Protein AF-A0A351V948-F1 (afdb_monomer_lite)

pLDDT: mean 96.99, std 3.3, range [75.75, 98.69]

Secondary structure (DSSP, 8-state):
----EEEEEEEETTEEEEEEEETTTEE-S--HHHHHHHHHHHHHTTSS-SS-EEE-S--

Structure (mmCIF, N/CA/C/O backbone):
data_AF-A0A351V948-F1
#
_entry.id   AF-A0A351V948-F1
#
loop_
_atom_site.group_PDB
_atom_site.id
_atom_site.type_symbol
_atom_site.label_atom_id
_atom_site.label_alt_id
_atom_site.label_comp_id
_atom_site.label_asym_id
_atom_site.label_entity_id
_atom_site.label_seq_id
_atom_site.pdbx_PDB_ins_code
_atom_site.Cartn_x
_atom_site.Cartn_y
_atom_site.Cartn_z
_atom_site.occupancy
_atom_site.B_iso_or_equiv
_atom_site.auth_seq_id
_atom_site.auth_comp_id
_atom_site.auth_asym_id
_atom_site.auth_atom_id
_atom_site.pdbx_PDB_model_num
ATOM 1 N N . LYS A 1 1 ? 5.000 -12.243 -17.356 1.00 75.75 1 LYS A N 1
ATOM 2 C CA . LYS A 1 1 ? 4.352 -11.094 -16.663 1.00 75.75 1 LYS A CA 1
ATOM 3 C C . LYS A 1 1 ? 5.228 -10.691 -15.472 1.00 75.75 1 LYS A C 1
ATOM 5 O O . LYS A 1 1 ? 5.900 -11.565 -14.950 1.00 75.75 1 LYS A O 1
ATOM 10 N N . ARG A 1 2 ? 5.281 -9.408 -15.092 1.00 91.12 2 ARG A N 1
ATOM 11 C CA . ARG A 1 2 ? 6.073 -8.884 -13.956 1.00 91.12 2 ARG A CA 1
ATOM 12 C C . ARG A 1 2 ? 5.193 -7.943 -13.114 1.00 91.12 2 ARG A C 1
ATOM 14 O O . ARG A 1 2 ? 4.333 -7.285 -13.705 1.00 91.12 2 ARG A O 1
ATOM 21 N N . THR A 1 3 ? 5.434 -7.850 -11.807 1.00 95.31 3 THR A N 1
ATOM 22 C CA . THR A 1 3 ? 4.679 -7.016 -10.849 1.00 95.31 3 THR A CA 1
ATOM 23 C C . THR A 1 3 ? 5.624 -6.228 -9.941 1.00 95.31 3 THR A C 1
ATOM 25 O O . THR A 1 3 ? 6.800 -6.583 -9.850 1.00 95.31 3 THR A O 1
ATOM 28 N N . ASN A 1 4 ? 5.106 -5.176 -9.310 1.00 96.88 4 ASN A N 1
ATOM 29 C CA . ASN A 1 4 ? 5.712 -4.612 -8.107 1.00 96.88 4 ASN A CA 1
ATOM 30 C C . ASN A 1 4 ? 5.347 -5.507 -6.918 1.00 96.88 4 ASN A C 1
ATOM 32 O O . ASN A 1 4 ? 4.308 -6.179 -6.958 1.00 96.88 4 ASN A O 1
ATOM 36 N N . THR A 1 5 ? 6.213 -5.531 -5.913 1.00 97.88 5 THR A N 1
ATOM 37 C CA . THR A 1 5 ? 5.983 -6.271 -4.674 1.00 97.88 5 THR A CA 1
ATOM 38 C C . THR A 1 5 ? 6.305 -5.378 -3.489 1.00 97.88 5 THR A C 1
ATOM 40 O O . THR A 1 5 ? 7.451 -4.962 -3.311 1.00 97.88 5 THR A O 1
ATOM 43 N N . GLU A 1 6 ? 5.301 -5.118 -2.665 1.00 98.25 6 GLU A N 1
ATOM 44 C CA . GLU A 1 6 ? 5.415 -4.372 -1.421 1.00 98.25 6 GLU A CA 1
ATOM 45 C C . GLU A 1 6 ? 5.498 -5.339 -0.231 1.00 98.25 6 GLU A C 1
ATOM 47 O O . GLU A 1 6 ? 4.636 -6.195 -0.027 1.00 98.25 6 GLU A O 1
ATOM 52 N N . PHE A 1 7 ? 6.552 -5.208 0.569 1.00 98.19 7 PHE A N 1
ATOM 53 C CA . PHE A 1 7 ? 6.737 -5.945 1.815 1.00 98.19 7 PHE A CA 1
ATOM 5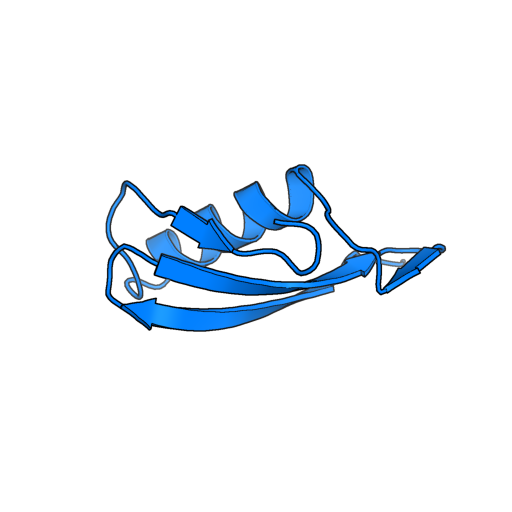4 C C . PHE A 1 7 ? 6.307 -5.050 2.971 1.00 98.19 7 PHE A C 1
ATOM 56 O O . PHE A 1 7 ? 6.980 -4.063 3.271 1.00 98.19 7 PHE A O 1
ATOM 63 N N . ALA A 1 8 ? 5.190 -5.390 3.610 1.00 98.12 8 ALA A N 1
ATOM 64 C CA . ALA A 1 8 ? 4.559 -4.571 4.637 1.00 98.12 8 ALA A CA 1
ATOM 65 C C . ALA A 1 8 ? 4.719 -5.175 6.039 1.00 98.12 8 ALA A C 1
ATOM 67 O O . ALA A 1 8 ? 4.497 -6.366 6.258 1.00 98.12 8 ALA A O 1
ATOM 68 N N . LYS A 1 9 ? 5.053 -4.323 7.008 1.00 98.56 9 LYS A N 1
ATOM 69 C CA . LYS A 1 9 ? 5.035 -4.602 8.443 1.00 98.56 9 LYS A CA 1
ATOM 70 C C . LYS A 1 9 ? 3.998 -3.693 9.094 1.00 98.56 9 LYS A C 1
ATOM 72 O O . LYS A 1 9 ? 4.192 -2.480 9.166 1.00 98.56 9 LYS A O 1
ATOM 77 N N . VAL A 1 10 ? 2.918 -4.285 9.589 1.00 98.38 10 VAL A N 1
ATOM 78 C CA . VAL A 1 10 ? 1.910 -3.568 10.381 1.00 98.38 10 VAL A CA 1
ATOM 79 C C . VAL A 1 10 ? 2.531 -3.213 11.730 1.00 98.38 10 VAL A C 1
ATOM 81 O O . VAL A 1 10 ? 3.032 -4.092 12.432 1.00 98.38 10 VAL A O 1
ATOM 84 N N . ILE A 1 11 ? 2.565 -1.921 12.055 1.00 98.56 11 ILE A N 1
ATOM 85 C CA . ILE A 1 11 ? 3.103 -1.412 13.323 1.00 98.56 11 ILE A CA 1
ATOM 86 C C . ILE A 1 11 ? 1.970 -1.275 14.338 1.00 98.56 11 ILE A C 1
ATOM 88 O O . ILE A 1 11 ? 2.084 -1.756 15.462 1.00 98.56 11 ILE A O 1
ATOM 92 N N . ASP A 1 12 ? 0.871 -0.661 13.909 1.00 98.50 12 ASP A N 1
ATOM 93 C CA . ASP A 1 12 ? -0.377 -0.511 14.648 1.00 98.50 12 ASP A CA 1
ATOM 94 C C . ASP A 1 12 ? -1.538 -0.349 13.650 1.00 98.50 12 ASP A C 1
ATOM 96 O O . ASP A 1 12 ? -1.347 -0.452 12.436 1.00 98.50 12 ASP A O 1
ATOM 100 N N . ARG A 1 13 ? -2.752 -0.103 14.154 1.00 98.38 13 ARG A N 1
ATOM 101 C CA . ARG A 1 13 ? -3.959 -0.001 13.322 1.00 98.38 13 ARG A CA 1
ATOM 102 C C . ARG A 1 13 ? -3.994 1.206 12.377 1.00 98.38 13 ARG A C 1
ATOM 104 O O . ARG A 1 13 ? -4.815 1.209 11.468 1.00 98.38 13 ARG A O 1
ATOM 111 N N . HIS A 1 14 ? -3.112 2.185 12.551 1.00 98.50 14 HIS A N 1
ATOM 112 C CA . HIS A 1 14 ? -3.028 3.391 11.727 1.00 98.50 14 HIS A CA 1
ATOM 113 C C . HIS A 1 14 ? -1.659 3.557 11.058 1.00 98.50 14 HIS A C 1
ATOM 115 O O . HIS A 1 14 ? -1.440 4.545 10.363 1.00 98.50 14 HIS A O 1
ATOM 121 N N . THR A 1 15 ? -0.725 2.615 11.240 1.00 98.62 15 THR A N 1
ATOM 122 C CA . THR A 1 15 ? 0.646 2.737 10.735 1.00 98.62 15 THR A CA 1
ATOM 123 C C . THR A 1 15 ? 1.164 1.429 10.150 1.00 98.62 15 THR A C 1
ATOM 125 O O . THR A 1 15 ? 1.262 0.403 10.830 1.00 98.62 15 THR A O 1
ATOM 128 N N . VAL A 1 16 ? 1.628 1.495 8.902 1.00 98.69 16 VAL A N 1
ATOM 129 C CA . VAL A 1 16 ? 2.324 0.404 8.212 1.00 98.69 16 VAL A CA 1
ATOM 130 C C . VAL A 1 16 ? 3.693 0.891 7.760 1.00 98.69 16 VAL A C 1
ATOM 132 O O . VAL A 1 16 ? 3.821 1.958 7.173 1.00 98.69 16 VAL A O 1
ATOM 135 N N . GLN A 1 17 ? 4.735 0.108 8.015 1.00 98.69 17 GLN A N 1
ATOM 136 C CA . GLN A 1 17 ? 6.051 0.326 7.421 1.00 98.69 17 GLN A CA 1
ATOM 137 C C . GLN A 1 17 ? 6.199 -0.586 6.207 1.00 98.69 17 GLN A C 1
ATOM 139 O O . GLN A 1 17 ? 5.915 -1.778 6.315 1.00 98.69 17 GLN A O 1
ATOM 144 N N . MET A 1 18 ? 6.666 -0.064 5.073 1.00 98.25 18 MET A N 1
ATOM 145 C CA . MET A 1 18 ? 6.848 -0.876 3.872 1.00 98.25 18 MET A CA 1
ATOM 146 C C . MET A 1 18 ? 8.200 -0.687 3.184 1.00 98.25 18 MET A C 1
ATOM 148 O O . MET A 1 18 ? 8.842 0.361 3.272 1.00 98.25 18 MET A O 1
ATOM 152 N N . ARG A 1 19 ? 8.606 -1.725 2.453 1.00 98.25 19 ARG A N 1
ATOM 153 C CA . ARG A 1 19 ? 9.695 -1.721 1.466 1.00 98.25 19 ARG A CA 1
ATOM 154 C C . ARG A 1 19 ? 9.124 -2.173 0.129 1.00 98.25 19 ARG A C 1
ATOM 156 O O . ARG A 1 19 ? 8.180 -2.959 0.110 1.00 98.25 19 ARG A O 1
ATOM 163 N N . VAL A 1 20 ? 9.688 -1.705 -0.978 1.00 98.19 20 VAL A N 1
ATOM 164 C CA . VAL A 1 20 ? 9.170 -2.014 -2.316 1.00 98.19 20 VAL A CA 1
ATOM 165 C C . VAL A 1 20 ? 10.257 -2.611 -3.194 1.00 98.19 20 VAL A C 1
ATOM 167 O O . VAL A 1 20 ? 11.393 -2.148 -3.187 1.00 98.19 20 VAL A O 1
ATOM 170 N N . TRP A 1 21 ? 9.888 -3.625 -3.971 1.00 98.00 21 TRP A N 1
ATOM 171 C CA . TRP A 1 21 ? 10.630 -4.069 -5.141 1.00 98.00 21 TRP A CA 1
ATOM 172 C C . TRP A 1 21 ? 9.839 -3.699 -6.394 1.00 98.00 21 TRP A C 1
ATOM 174 O O . TRP A 1 21 ? 8.825 -4.322 -6.721 1.00 98.00 21 TRP A O 1
ATOM 184 N N . GLU A 1 22 ? 10.293 -2.670 -7.100 1.00 95.50 22 GLU A N 1
ATOM 185 C CA . GLU A 1 22 ? 9.651 -2.187 -8.313 1.00 95.50 22 GLU A CA 1
ATOM 186 C C . GLU A 1 22 ? 10.082 -2.984 -9.541 1.00 95.50 22 GLU A C 1
ATOM 188 O O . GLU A 1 22 ? 11.258 -3.301 -9.769 1.00 95.50 22 GLU A O 1
ATOM 193 N N . ARG A 1 23 ? 9.106 -3.274 -10.400 1.00 95.38 23 ARG A N 1
ATOM 194 C CA .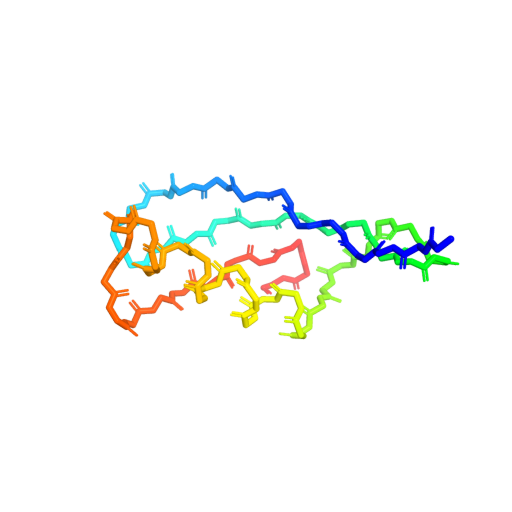 ARG A 1 23 ? 9.322 -3.972 -11.660 1.00 95.38 23 ARG A CA 1
ATOM 195 C C . ARG A 1 23 ? 10.337 -3.226 -12.524 1.00 95.38 23 ARG A C 1
ATOM 197 O O . ARG A 1 23 ? 10.017 -2.217 -13.141 1.00 95.38 23 ARG A O 1
ATOM 204 N N . GLY A 1 24 ? 11.503 -3.842 -12.700 1.00 93.94 24 GLY A N 1
ATOM 205 C CA . GLY A 1 24 ? 12.546 -3.339 -13.596 1.00 93.94 24 GLY A CA 1
ATOM 206 C C . GLY A 1 24 ? 13.477 -2.302 -12.969 1.00 93.94 24 GLY A C 1
ATOM 207 O O . GLY A 1 24 ? 14.451 -1.948 -13.622 1.00 93.94 24 GLY A O 1
ATOM 208 N N . THR A 1 25 ? 13.223 -1.891 -11.724 1.00 95.19 25 THR A N 1
ATOM 209 C CA . THR A 1 25 ? 14.056 -0.924 -10.988 1.00 95.19 25 THR A CA 1
ATOM 210 C C . THR A 1 25 ? 14.708 -1.558 -9.759 1.00 95.19 25 THR A C 1
ATOM 212 O O . THR A 1 25 ? 15.808 -1.168 -9.382 1.00 95.19 25 THR A O 1
ATOM 215 N N . GLY A 1 26 ? 14.081 -2.582 -9.170 1.00 95.31 26 GLY A N 1
ATOM 216 C CA . GLY A 1 26 ? 14.540 -3.170 -7.916 1.00 95.31 26 GLY A CA 1
ATOM 217 C C . GLY A 1 26 ? 14.032 -2.379 -6.716 1.00 95.31 26 GLY A C 1
ATOM 218 O O . GLY A 1 26 ? 12.935 -1.826 -6.757 1.00 95.31 26 GLY A O 1
ATOM 219 N N . GLU A 1 27 ? 14.807 -2.348 -5.638 1.00 97.12 27 GLU A N 1
ATOM 220 C CA . GLU A 1 27 ? 14.428 -1.599 -4.444 1.00 97.12 27 GLU A CA 1
ATOM 221 C C . GLU A 1 27 ? 14.586 -0.086 -4.638 1.00 97.12 27 GLU A C 1
ATOM 223 O O . GLU A 1 27 ? 15.651 0.394 -5.025 1.00 97.12 27 GLU A O 1
ATOM 228 N N . THR A 1 28 ? 13.526 0.667 -4.347 1.00 97.12 28 THR A N 1
ATOM 229 C CA . THR A 1 28 ? 13.501 2.133 -4.430 1.00 97.12 28 THR A CA 1
ATOM 230 C C . THR A 1 28 ? 13.221 2.754 -3.060 1.00 97.12 28 THR A C 1
ATOM 232 O O . THR A 1 28 ? 12.729 2.100 -2.138 1.00 97.12 28 THR A O 1
ATOM 235 N N . LEU A 1 29 ? 13.557 4.040 -2.900 1.00 96.50 29 LEU A N 1
ATOM 236 C CA . LEU A 1 29 ? 13.326 4.769 -1.646 1.00 96.50 29 LEU A CA 1
ATOM 237 C C . LEU A 1 29 ? 11.831 4.956 -1.358 1.00 96.50 29 LEU A C 1
ATOM 239 O O . LEU A 1 29 ? 11.406 4.914 -0.205 1.00 96.50 29 LEU A O 1
ATOM 243 N N . ALA A 1 30 ? 11.040 5.174 -2.404 1.00 95.62 30 ALA A N 1
ATOM 244 C C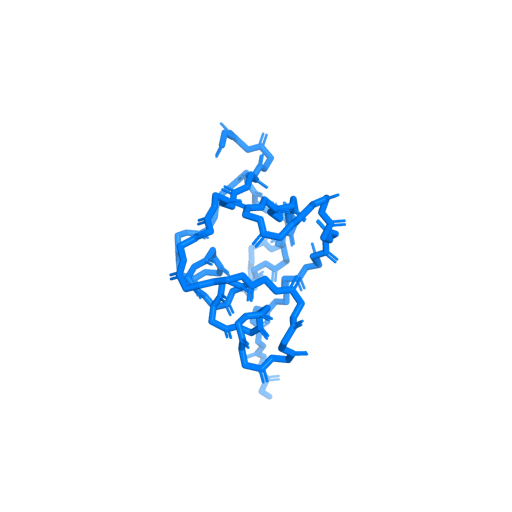A . ALA A 1 30 ? 9.619 5.422 -2.291 1.00 95.62 30 ALA A CA 1
ATOM 245 C C . ALA A 1 30 ? 8.894 5.024 -3.576 1.00 95.62 30 ALA A C 1
ATOM 247 O O . ALA A 1 30 ? 9.409 5.224 -4.672 1.00 95.62 30 ALA A O 1
ATOM 248 N N . CYS A 1 31 ? 7.664 4.538 -3.424 1.00 96.31 31 CYS A N 1
ATOM 249 C CA . CYS A 1 31 ? 6.736 4.305 -4.522 1.00 96.31 31 CYS A CA 1
ATOM 250 C C . CYS A 1 31 ? 5.327 4.689 -4.064 1.00 96.31 31 CYS A C 1
ATOM 252 O O . CYS A 1 31 ? 4.727 3.996 -3.244 1.00 96.31 31 CYS A O 1
ATOM 254 N N . GLY A 1 32 ? 4.791 5.800 -4.582 1.00 96.38 32 GLY A N 1
ATOM 255 C CA . GLY A 1 32 ? 3.477 6.307 -4.165 1.00 96.38 32 GLY A CA 1
ATOM 256 C C . GLY A 1 32 ? 2.330 5.349 -4.501 1.00 96.38 32 GLY A C 1
ATOM 257 O O . GLY A 1 32 ? 1.442 5.130 -3.684 1.00 96.38 32 GLY A O 1
ATOM 258 N N . THR A 1 33 ? 2.380 4.701 -5.670 1.00 97.44 33 THR A N 1
ATOM 259 C CA . THR A 1 33 ? 1.358 3.710 -6.055 1.00 97.44 33 THR A CA 1
ATOM 260 C C . THR A 1 33 ? 1.430 2.443 -5.199 1.00 97.44 33 THR A C 1
ATOM 262 O O . THR A 1 33 ? 0.387 1.938 -4.789 1.00 97.44 33 THR A O 1
ATOM 265 N N . GLY A 1 34 ? 2.637 1.980 -4.852 1.00 97.50 34 GLY A N 1
ATOM 266 C CA . GLY A 1 34 ? 2.843 0.884 -3.898 1.00 97.50 34 GLY A CA 1
ATOM 267 C C . GLY A 1 34 ? 2.366 1.231 -2.483 1.00 97.50 34 GLY A C 1
ATOM 268 O O . GLY A 1 34 ? 1.794 0.384 -1.799 1.00 97.50 34 GLY A O 1
ATOM 269 N N . ALA A 1 35 ? 2.504 2.494 -2.061 1.00 98.12 35 ALA A N 1
ATOM 270 C CA . ALA A 1 35 ? 2.003 2.962 -0.767 1.00 98.12 35 ALA A CA 1
ATOM 271 C C . ALA A 1 35 ? 0.474 2.882 -0.700 1.00 98.12 35 ALA A C 1
ATOM 273 O O . ALA A 1 35 ? -0.074 2.307 0.240 1.00 98.12 35 ALA A O 1
ATOM 274 N N . CYS A 1 36 ? -0.215 3.375 -1.735 1.00 98.06 36 CYS A N 1
ATOM 275 C CA . CYS A 1 36 ? -1.667 3.248 -1.847 1.00 98.06 36 CYS A CA 1
ATOM 276 C C . CYS A 1 36 ? -2.110 1.779 -1.886 1.00 98.06 36 CYS A C 1
ATOM 278 O O . CYS A 1 36 ? -3.056 1.411 -1.193 1.00 98.06 36 CYS A O 1
ATOM 280 N N . ALA A 1 37 ? -1.420 0.928 -2.654 1.00 98.25 37 ALA A N 1
ATOM 281 C CA . ALA A 1 37 ? -1.723 -0.502 -2.715 1.00 98.25 37 ALA A CA 1
ATOM 282 C C . ALA A 1 37 ? -1.561 -1.181 -1.347 1.00 98.25 37 ALA A C 1
ATOM 284 O O . ALA A 1 37 ? -2.408 -1.980 -0.955 1.00 98.25 37 ALA A O 1
ATOM 285 N N . THR A 1 38 ? -0.519 -0.817 -0.597 1.00 98.31 38 THR A N 1
ATOM 286 C CA . THR A 1 38 ? -0.260 -1.328 0.754 1.00 98.31 38 THR A CA 1
ATOM 287 C C . THR A 1 38 ? -1.354 -0.919 1.735 1.00 98.31 38 THR A C 1
ATOM 289 O O . THR A 1 38 ? -1.852 -1.776 2.460 1.00 98.31 38 THR A O 1
ATOM 292 N N . ALA A 1 39 ? -1.769 0.353 1.729 1.00 98.50 39 ALA A N 1
ATOM 293 C CA . ALA A 1 39 ? -2.856 0.837 2.583 1.00 98.50 39 ALA A CA 1
ATOM 294 C C . ALA A 1 39 ? -4.188 0.138 2.263 1.00 98.50 39 ALA A C 1
ATOM 296 O O . ALA A 1 39 ? -4.872 -0.358 3.154 1.00 98.50 39 ALA A O 1
ATOM 297 N N . VAL A 1 40 ? -4.540 0.020 0.979 1.00 98.44 40 VAL A N 1
ATOM 298 C CA . VAL A 1 40 ? -5.760 -0.692 0.567 1.00 98.44 40 VAL A CA 1
ATOM 299 C C 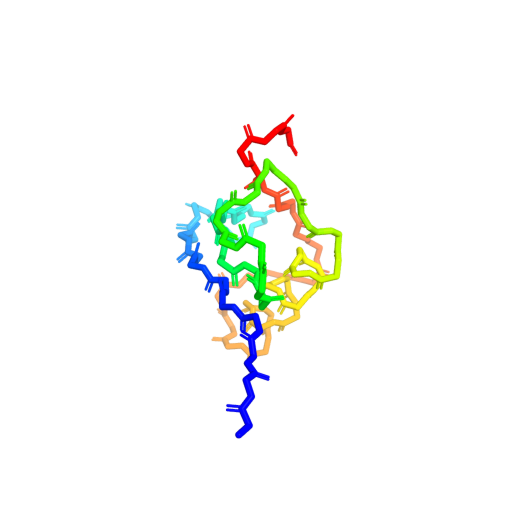. VAL A 1 40 ? -5.693 -2.165 0.973 1.00 98.44 40 VAL A C 1
ATOM 301 O O . VAL A 1 40 ? -6.663 -2.700 1.506 1.00 98.44 40 VAL A O 1
ATOM 304 N N . ALA A 1 41 ? -4.554 -2.829 0.765 1.00 98.38 41 ALA A N 1
ATOM 305 C CA . ALA A 1 41 ? -4.381 -4.221 1.155 1.00 98.38 41 ALA A CA 1
ATOM 306 C C . ALA A 1 41 ? -4.503 -4.412 2.675 1.00 98.38 41 ALA A C 1
ATOM 308 O O . ALA A 1 41 ? -5.142 -5.372 3.104 1.00 98.38 41 ALA A O 1
ATOM 309 N N . SER A 1 42 ? -3.944 -3.520 3.498 1.00 98.44 42 SER A N 1
ATOM 310 C CA . SER A 1 42 ? -4.043 -3.631 4.957 1.00 98.44 42 SER A CA 1
ATOM 311 C C . SER A 1 42 ? -5.475 -3.423 5.457 1.00 98.44 42 SER A C 1
ATOM 313 O O . SER A 1 42 ? -5.930 -4.195 6.304 1.00 98.44 42 SER A O 1
ATOM 315 N N . ILE A 1 43 ? -6.211 -2.473 4.868 1.00 98.50 43 ILE A N 1
ATOM 316 C CA . ILE A 1 43 ? -7.633 -2.225 5.158 1.00 98.50 43 ILE A CA 1
ATOM 317 C C . ILE A 1 43 ? -8.484 -3.441 4.784 1.00 98.50 43 ILE A C 1
ATOM 319 O O . ILE A 1 43 ? -9.228 -3.960 5.613 1.00 98.50 43 ILE A O 1
ATOM 323 N N . LEU A 1 44 ? -8.349 -3.949 3.554 1.00 98.38 44 LEU A N 1
ATOM 324 C CA . LEU A 1 44 ? -9.156 -5.076 3.065 1.00 98.38 44 LEU A CA 1
ATOM 325 C C . LEU A 1 44 ? -8.920 -6.375 3.848 1.00 98.38 44 LEU A C 1
ATOM 327 O O . LEU A 1 44 ? -9.797 -7.234 3.882 1.00 98.38 44 LEU A O 1
ATOM 331 N N . ASN A 1 45 ? -7.754 -6.522 4.480 1.00 98.25 45 ASN A N 1
ATOM 332 C CA . ASN A 1 45 ? -7.432 -7.668 5.332 1.00 98.25 45 ASN A CA 1
ATOM 333 C C . ASN A 1 45 ? -7.763 -7.436 6.820 1.00 98.25 45 ASN A C 1
ATOM 335 O O . ASN A 1 45 ? -7.454 -8.293 7.645 1.00 98.25 45 ASN A O 1
ATOM 339 N N . GLY A 1 46 ? -8.371 -6.301 7.185 1.00 98.19 46 GLY A N 1
ATOM 340 C CA . GLY A 1 46 ? -8.735 -5.983 8.570 1.00 98.19 46 GLY A CA 1
ATOM 341 C C . GLY A 1 46 ? -7.535 -5.782 9.502 1.00 98.19 46 GLY A C 1
ATOM 342 O O . GLY A 1 46 ? -7.653 -5.978 10.711 1.00 98.19 46 GLY A O 1
ATOM 343 N N . LEU A 1 47 ? -6.370 -5.437 8.944 1.00 98.50 47 LEU A N 1
ATOM 344 C CA . LEU A 1 47 ? -5.133 -5.213 9.698 1.00 98.50 47 LEU A CA 1
ATOM 345 C C . LEU A 1 47 ? -5.003 -3.763 10.187 1.00 98.50 47 LEU A C 1
ATOM 347 O O . LEU A 1 47 ? -4.301 -3.511 11.166 1.00 98.50 47 LEU A O 1
ATOM 351 N N . THR A 1 48 ? -5.667 -2.824 9.510 1.00 98.62 48 THR A N 1
ATOM 352 C CA . THR A 1 48 ? -5.670 -1.384 9.806 1.00 98.62 48 THR A CA 1
ATOM 353 C C . THR A 1 48 ? -7.071 -0.789 9.656 1.00 98.62 48 THR A C 1
ATOM 355 O O . THR A 1 48 ? -7.934 -1.407 9.032 1.00 98.62 48 THR A O 1
ATOM 358 N N . GLU A 1 49 ? -7.276 0.414 10.197 1.00 98.06 49 GLU A N 1
ATOM 359 C CA . GLU A 1 49 ? -8.475 1.236 9.965 1.00 98.06 49 GLU A CA 1
ATOM 360 C C . GLU A 1 49 ? -8.421 1.943 8.596 1.00 98.06 49 GLU A C 1
ATOM 362 O O . GLU A 1 49 ? -7.471 1.765 7.835 1.00 98.06 49 GLU A O 1
ATOM 367 N N . ASP A 1 50 ? -9.439 2.747 8.282 1.00 95.69 50 ASP A N 1
ATOM 368 C CA . ASP A 1 50 ? -9.656 3.425 6.995 1.00 95.69 50 ASP A CA 1
ATOM 369 C C . ASP A 1 50 ? -8.695 4.590 6.691 1.00 95.69 50 ASP A C 1
ATOM 371 O O . ASP A 1 50 ? -8.549 4.975 5.528 1.00 95.69 50 ASP A O 1
ATOM 375 N N . GLU A 1 51 ? -7.984 5.095 7.700 1.00 97.19 51 GLU A N 1
ATOM 376 C CA . GLU A 1 51 ? -6.884 6.050 7.559 1.00 97.19 51 GLU A CA 1
ATOM 377 C C . GLU A 1 51 ? -5.564 5.445 8.065 1.00 97.19 51 GLU A C 1
ATOM 379 O O . GLU A 1 51 ? -5.436 5.055 9.233 1.00 97.19 51 GLU A O 1
ATOM 384 N N . VAL A 1 52 ? -4.567 5.371 7.171 1.00 98.00 52 VAL A N 1
ATOM 385 C CA . VAL A 1 52 ? -3.288 4.687 7.415 1.00 98.00 52 VAL A CA 1
ATOM 386 C C . VAL A 1 52 ? -2.105 5.545 6.978 1.00 98.00 52 VAL A C 1
ATOM 388 O O . VAL A 1 52 ? -1.986 5.940 5.819 1.00 98.00 52 VAL A O 1
ATOM 391 N N . THR A 1 53 ? -1.160 5.745 7.892 1.00 98.56 53 THR A N 1
ATOM 392 C CA . THR A 1 53 ? 0.176 6.265 7.603 1.00 98.56 53 THR A CA 1
ATOM 393 C C . THR A 1 53 ? 1.064 5.140 7.078 1.00 98.56 53 THR A C 1
ATOM 395 O O . THR A 1 53 ? 1.364 4.181 7.793 1.00 98.56 53 THR A O 1
ATOM 398 N N . VAL A 1 54 ? 1.540 5.270 5.840 1.00 98.50 54 VAL A N 1
ATOM 399 C CA . VAL A 1 54 ? 2.502 4.334 5.246 1.00 98.50 54 VAL A CA 1
ATOM 400 C C . VAL A 1 54 ? 3.898 4.946 5.301 1.00 98.50 54 VAL A C 1
ATOM 402 O O . VAL A 1 54 ? 4.155 5.949 4.649 1.00 98.50 54 VAL A O 1
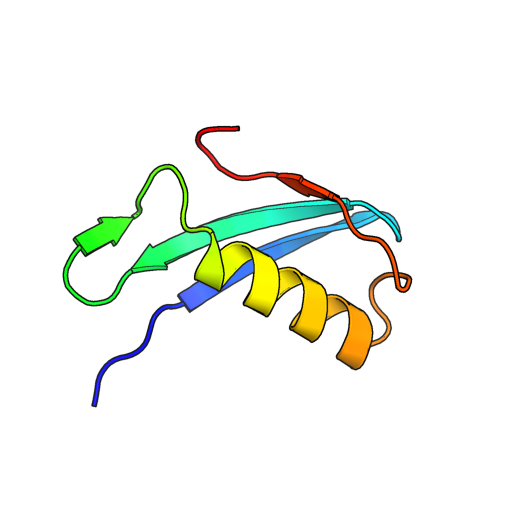ATOM 405 N N . LYS A 1 55 ? 4.801 4.340 6.077 1.00 98.56 55 LYS A N 1
ATOM 406 C CA . LYS A 1 55 ? 6.206 4.753 6.207 1.00 98.56 55 LYS A CA 1
ATOM 407 C C . LYS A 1 55 ? 7.059 4.029 5.175 1.00 98.56 55 LYS A C 1
ATOM 409 O O . LYS A 1 55 ? 7.140 2.796 5.206 1.00 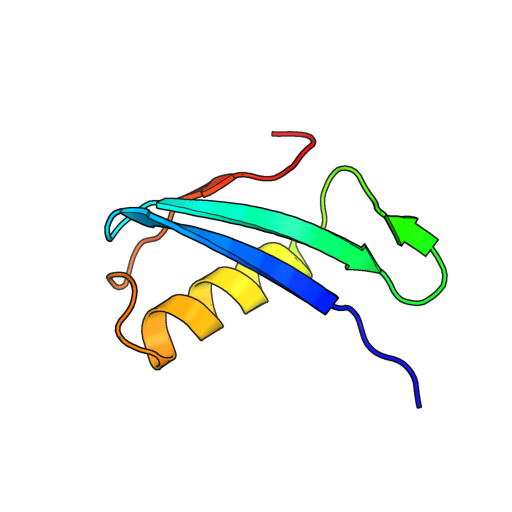98.56 55 LYS A O 1
ATOM 414 N N . LEU A 1 56 ? 7.706 4.784 4.292 1.00 98.25 56 LEU A N 1
ATOM 415 C CA . LEU A 1 56 ? 8.611 4.252 3.275 1.00 98.25 56 LEU A CA 1
ATOM 416 C C . LEU A 1 56 ? 10.069 4.381 3.724 1.00 98.25 56 LEU A C 1
ATOM 418 O O . LEU A 1 56 ? 10.380 4.941 4.773 1.00 98.25 56 LEU A O 1
ATOM 422 N N . LEU A 1 57 ? 10.988 3.849 2.918 1.00 96.88 57 LEU A N 1
ATOM 423 C CA . LEU A 1 57 ? 12.418 3.987 3.177 1.00 96.88 57 LEU A CA 1
ATOM 424 C C . LEU A 1 57 ? 12.888 5.448 3.070 1.00 96.88 57 LEU A C 1
ATOM 426 O O . LEU A 1 57 ? 13.735 5.875 3.848 1.00 96.88 57 LEU A O 1
ATOM 430 N N . GLY A 1 58 ? 12.358 6.197 2.104 1.00 96.25 58 GLY A N 1
ATOM 431 C CA . GLY A 1 58 ? 12.705 7.596 1.853 1.00 96.25 58 GLY A CA 1
ATOM 432 C C . GLY A 1 58 ? 11.973 8.618 2.727 1.00 96.25 58 GLY A C 1
ATOM 433 O O . GLY A 1 58 ? 12.295 9.801 2.631 1.00 96.25 58 GLY A O 1
ATOM 434 N N . GLY A 1 59 ? 11.011 8.181 3.544 1.00 89.38 59 GLY A N 1
ATOM 435 C CA . GLY A 1 59 ? 10.083 9.045 4.281 1.00 89.38 59 GLY A CA 1
ATOM 436 C C . GLY A 1 59 ? 8.664 8.516 4.209 1.00 89.38 59 GLY A C 1
ATOM 437 O O . GLY A 1 59 ? 8.199 8.275 3.074 1.00 89.38 59 GLY A O 1
#

Sequence (59 aa):
KRTNTEFAKVIDRHTVQMRVWERGTGETLACGTGACATAVASILNGLTEDEVTVKLLGG

Radius of gyration: 11.09 Å; chains: 1; bounding box: 24×20×31 Å

Foldseek 3Di:
DDAKDKDWDQPAQAEIEIWIQGDPPGTDQDDPVSQVVVLVVCCVVVNHDPHHDYHGNND